Protein AF-A0A537Z588-F1 (afdb_monomer)

Sequence (105 aa):
MPSAKAVHHEQLATGASAERRIVELARNRDLYMRKHHSPAAARAVRWLTAWSYALRAVAALALPGRSPRRYWRHALAALMPARGQGLREAANEYNRAQPGDRRDT

Nearest PDB structures (foldseek):
  2cpt-assembly1_A  TM=4.420E-01  e=6.098E+00  Homo sapiens
  4jyx-assembly1_G-2  TM=3.007E-01  e=8.481E+00  Paraglaciecola sp. T6c

Secondary structure (DSSP, 8-state):
-----------SSSSTTHHHHHHHHHHHHHHHHHHHS-HHHHHHHHHHHHHHHHHHHHHTTTSTT--HHHHHHHHHHHH-TTSS--HHHHHHHHHHHS-------

Mean predicted aligned error: 7.66 Å

Structure (mmCIF, N/CA/C/O backbone):
data_AF-A0A537Z588-F1
#
_entry.id   AF-A0A537Z588-F1
#
loop_
_atom_site.group_PDB
_atom_site.id
_atom_site.type_symbol
_atom_site.label_atom_id
_atom_site.label_alt_id
_atom_site.label_comp_id
_atom_site.label_asym_id
_atom_site.label_entity_id
_atom_site.label_seq_id
_atom_site.pdbx_PDB_ins_code
_atom_site.Cartn_x
_atom_site.Cartn_y
_atom_site.Cartn_z
_atom_site.occupancy
_atom_site.B_iso_or_equiv
_atom_site.auth_seq_id
_atom_site.auth_comp_id
_atom_site.auth_asym_id
_atom_site.auth_atom_id
_atom_site.pdbx_PDB_model_num
ATOM 1 N N . MET A 1 1 ? -9.103 35.233 17.961 1.00 49.19 1 MET A N 1
ATOM 2 C CA . MET A 1 1 ? -10.084 34.422 17.205 1.00 49.19 1 MET A CA 1
ATOM 3 C C . MET A 1 1 ? -10.070 32.976 17.712 1.00 49.19 1 MET A C 1
ATOM 5 O O . MET A 1 1 ? -9.280 32.192 17.199 1.00 49.19 1 MET A O 1
ATOM 9 N N . PRO A 1 2 ? -10.867 32.594 18.728 1.00 56.62 2 PRO A N 1
ATOM 10 C CA . PRO A 1 2 ? -10.905 31.225 19.235 1.00 56.62 2 PRO A CA 1
ATOM 11 C C . PRO A 1 2 ? -12.176 30.504 18.755 1.00 56.62 2 PRO A C 1
ATOM 13 O O . PRO A 1 2 ? -13.134 30.342 19.500 1.00 56.62 2 PRO A O 1
ATOM 16 N N . SER A 1 3 ? -12.220 30.101 17.484 1.00 70.12 3 SER A N 1
ATOM 17 C CA . SER A 1 3 ? -13.265 29.190 16.971 1.00 70.12 3 SER A CA 1
ATOM 18 C C . SER A 1 3 ? -12.823 28.363 15.758 1.00 70.12 3 SER A C 1
ATOM 20 O O . SER A 1 3 ? -13.642 27.705 15.116 1.00 70.12 3 SER A O 1
ATOM 22 N N . ALA A 1 4 ? -11.526 28.350 15.440 1.00 68.12 4 ALA A N 1
ATOM 23 C CA . ALA A 1 4 ? -11.007 27.514 14.368 1.00 68.12 4 ALA A CA 1
ATOM 24 C C . ALA A 1 4 ? -11.020 26.040 14.810 1.00 68.12 4 ALA A C 1
ATOM 26 O O . ALA A 1 4 ? -10.219 25.620 15.644 1.00 68.12 4 ALA A O 1
ATOM 27 N N . LYS A 1 5 ? -11.943 25.248 14.253 1.00 66.12 5 LYS A N 1
ATOM 28 C CA . LYS A 1 5 ? -11.936 23.785 14.368 1.00 66.12 5 LYS A CA 1
ATOM 29 C C . LYS A 1 5 ? -11.074 23.208 13.249 1.00 66.12 5 LYS A C 1
ATOM 31 O O . LYS A 1 5 ? -11.424 23.318 12.078 1.00 66.12 5 LYS A O 1
ATOM 36 N N . ALA A 1 6 ? -9.968 22.564 13.609 1.00 69.94 6 ALA A N 1
ATOM 37 C CA . ALA A 1 6 ? -9.191 21.772 12.666 1.00 69.94 6 ALA A CA 1
ATOM 38 C C . ALA A 1 6 ? -9.937 20.459 12.375 1.00 69.94 6 ALA A C 1
ATOM 40 O O . ALA A 1 6 ? -9.893 19.521 13.170 1.00 69.94 6 ALA A O 1
ATOM 41 N N . VAL A 1 7 ? -10.633 20.390 11.240 1.00 65.62 7 VAL A N 1
ATOM 42 C CA . VAL A 1 7 ? -11.274 19.155 10.771 1.00 65.62 7 VAL A CA 1
ATOM 43 C C . VAL A 1 7 ? -10.285 18.410 9.878 1.00 65.62 7 VAL A C 1
ATOM 45 O O . VAL A 1 7 ? -10.042 18.784 8.734 1.00 65.62 7 VAL A O 1
ATOM 48 N N . HIS A 1 8 ? -9.676 17.351 10.411 1.00 57.00 8 HIS A N 1
ATOM 49 C CA . HIS A 1 8 ? -8.894 16.419 9.600 1.00 57.00 8 HIS A CA 1
ATOM 50 C C . HIS A 1 8 ? -9.852 15.477 8.870 1.00 57.00 8 HIS A C 1
ATOM 52 O O . HIS A 1 8 ? -10.296 14.478 9.428 1.00 57.00 8 HIS A O 1
ATOM 58 N N . HIS A 1 9 ? -10.188 15.815 7.625 1.00 64.06 9 HIS A N 1
ATOM 59 C CA . HIS A 1 9 ? -11.116 15.021 6.817 1.00 64.06 9 HIS A CA 1
ATOM 60 C C . HIS A 1 9 ? -10.563 13.630 6.476 1.00 64.06 9 HIS A C 1
ATOM 62 O O . HIS A 1 9 ? -11.305 12.655 6.517 1.00 64.06 9 HIS A O 1
ATOM 68 N N . GLU A 1 10 ? -9.260 13.513 6.208 1.00 60.34 10 GLU A N 1
ATOM 69 C CA . GLU A 1 10 ? -8.572 12.231 6.051 1.00 60.34 10 GLU A CA 1
ATOM 70 C C . GLU A 1 10 ? -7.105 12.359 6.463 1.00 60.34 10 GLU A C 1
ATOM 72 O O . GLU A 1 10 ? -6.433 13.336 6.135 1.00 60.34 10 GLU A O 1
ATOM 77 N N . GLN A 1 11 ? -6.570 11.344 7.135 1.00 64.12 11 GLN A N 1
ATOM 78 C CA . GLN A 1 11 ? -5.151 11.267 7.468 1.00 64.12 11 GLN A CA 1
ATOM 79 C C . GLN A 1 11 ? -4.431 10.356 6.467 1.00 64.12 11 GLN A C 1
ATOM 81 O O . GLN A 1 11 ? -5.021 9.464 5.860 1.00 64.12 11 GLN A O 1
ATOM 86 N N . LEU A 1 12 ? -3.114 10.525 6.306 1.00 60.00 12 LEU A N 1
ATOM 87 C CA . LEU A 1 12 ? -2.294 9.662 5.436 1.00 60.00 12 LEU A CA 1
ATOM 88 C C . LEU A 1 12 ? -2.455 8.166 5.741 1.00 60.00 12 LEU A C 1
ATOM 90 O O . LEU A 1 12 ? -2.409 7.346 4.826 1.00 60.00 12 LEU A O 1
ATOM 94 N N . ALA A 1 13 ? -2.708 7.832 7.007 1.00 56.47 13 ALA A N 1
ATOM 95 C CA . ALA A 1 13 ? -2.855 6.466 7.485 1.00 56.47 13 ALA A CA 1
ATOM 96 C C . ALA A 1 13 ? -4.297 6.070 7.858 1.00 56.47 13 ALA A C 1
ATOM 98 O O . ALA A 1 13 ? -4.521 4.894 8.122 1.00 56.47 13 ALA A O 1
ATOM 99 N N . THR A 1 14 ? -5.272 6.982 7.928 1.00 60.12 14 THR A N 1
ATOM 100 C CA . THR A 1 14 ? -6.638 6.724 8.439 1.00 60.12 14 THR A CA 1
ATOM 101 C C . THR A 1 14 ? -7.681 7.471 7.601 1.00 60.12 14 THR A C 1
ATOM 103 O O . THR A 1 14 ? -7.440 8.590 7.166 1.00 60.12 14 THR A O 1
ATOM 106 N N . GLY A 1 15 ? -8.838 6.852 7.356 1.00 73.94 15 GLY A N 1
ATOM 107 C CA . GLY A 1 15 ? -9.897 7.414 6.505 1.00 73.94 15 GLY A CA 1
ATOM 108 C C . GLY A 1 15 ? -10.379 6.431 5.438 1.00 73.94 15 GLY A C 1
ATOM 109 O O . GLY A 1 15 ? -9.851 5.319 5.328 1.00 73.94 15 GLY A O 1
ATOM 110 N N . ALA A 1 16 ? -11.383 6.838 4.660 1.00 76.75 16 ALA A N 1
ATOM 111 C CA . ALA A 1 16 ? -12.038 5.990 3.664 1.00 76.75 16 ALA A CA 1
ATOM 112 C C . ALA A 1 16 ? -11.086 5.608 2.518 1.00 76.75 16 ALA A C 1
ATOM 114 O O . ALA A 1 16 ? -11.130 4.486 2.013 1.00 76.75 16 ALA A O 1
ATOM 115 N N . SER A 1 17 ? -10.158 6.500 2.156 1.00 82.62 17 SER A N 1
ATOM 116 C CA . SER A 1 17 ? -9.179 6.247 1.091 1.00 82.62 17 SER A CA 1
ATOM 117 C C . SER A 1 17 ? -7.926 5.473 1.526 1.00 82.62 17 SER A C 1
ATOM 119 O O . SER A 1 17 ? -7.070 5.172 0.689 1.00 82.62 17 SER A O 1
ATOM 121 N N . ALA A 1 18 ? -7.792 5.110 2.809 1.00 85.69 18 ALA A N 1
ATOM 122 C CA . ALA A 1 18 ? -6.558 4.529 3.342 1.00 85.69 18 ALA A CA 1
ATOM 123 C C . ALA A 1 18 ? -6.140 3.233 2.622 1.00 85.69 18 ALA A C 1
ATOM 125 O O . ALA A 1 18 ? -4.965 3.045 2.322 1.00 85.69 18 ALA A O 1
ATOM 126 N N . GLU A 1 19 ? -7.084 2.349 2.289 1.00 89.31 19 GLU A N 1
ATOM 127 C CA . GLU A 1 19 ? -6.778 1.107 1.559 1.00 89.31 19 GLU A CA 1
ATOM 128 C C . GLU A 1 19 ? -6.306 1.379 0.130 1.00 89.31 19 GLU A C 1
ATOM 130 O O . GLU A 1 19 ? -5.315 0.802 -0.320 1.00 89.31 19 GLU A O 1
ATOM 135 N N . ARG A 1 20 ? -6.970 2.315 -0.553 1.00 91.50 20 ARG A N 1
ATOM 136 C CA . ARG A 1 20 ? -6.614 2.725 -1.915 1.00 91.50 20 ARG A CA 1
ATOM 137 C C . ARG A 1 20 ? -5.211 3.351 -1.952 1.00 91.50 20 ARG A C 1
ATOM 139 O O . ARG A 1 20 ? -4.445 3.090 -2.876 1.00 91.50 20 ARG A O 1
ATOM 146 N N . ARG A 1 21 ? -4.812 4.083 -0.903 1.00 92.06 21 ARG A N 1
ATOM 147 C CA . ARG A 1 21 ? -3.440 4.607 -0.738 1.00 92.06 21 ARG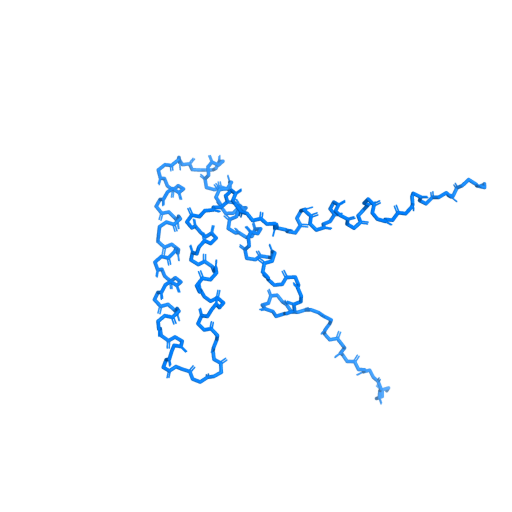 A CA 1
ATOM 148 C C . ARG A 1 21 ? -2.395 3.507 -0.571 1.00 92.06 21 ARG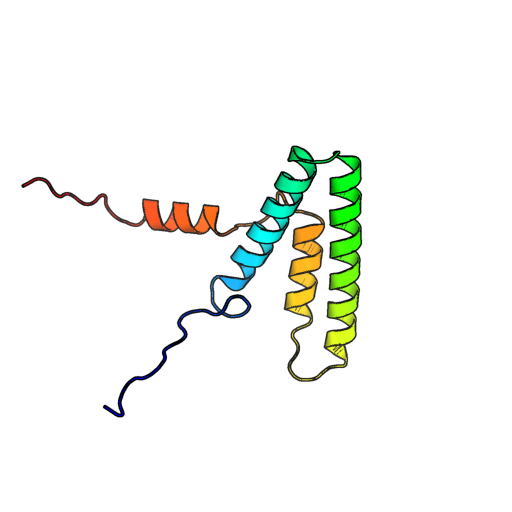 A C 1
ATOM 150 O O . ARG A 1 21 ? -1.311 3.623 -1.134 1.00 92.06 21 ARG A O 1
ATOM 157 N N . ILE A 1 22 ? -2.705 2.439 0.167 1.00 94.44 22 ILE A N 1
ATOM 158 C CA . ILE A 1 22 ? -1.797 1.289 0.326 1.00 94.44 22 ILE A CA 1
ATOM 159 C C . ILE A 1 22 ? -1.509 0.647 -1.036 1.00 94.44 22 ILE A C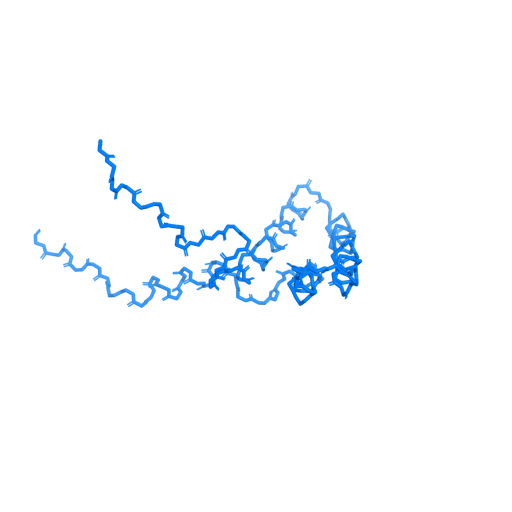 1
ATOM 161 O O . ILE A 1 22 ? -0.349 0.373 -1.352 1.00 94.44 22 ILE A O 1
ATOM 165 N N . VAL A 1 23 ? -2.556 0.441 -1.840 1.00 95.25 23 VAL A N 1
ATOM 166 C CA . VAL A 1 23 ? -2.439 -0.111 -3.196 1.00 95.25 23 VAL A CA 1
ATOM 167 C C . VAL A 1 23 ? -1.608 0.812 -4.087 1.00 95.25 23 VAL A C 1
ATOM 169 O O . VAL A 1 23 ? -0.647 0.355 -4.703 1.00 95.25 23 VAL A O 1
ATOM 172 N N . GLU A 1 24 ? -1.919 2.111 -4.111 1.00 95.75 24 GLU A N 1
ATOM 173 C CA . GLU A 1 24 ? -1.206 3.077 -4.957 1.00 95.75 24 GLU A CA 1
ATOM 174 C C . GLU A 1 24 ? 0.275 3.195 -4.575 1.00 95.75 24 GLU A C 1
ATOM 176 O O . GLU A 1 24 ? 1.149 3.199 -5.439 1.00 95.75 24 GLU A O 1
ATOM 181 N N . LEU A 1 25 ? 0.586 3.204 -3.276 1.00 95.06 25 LEU A N 1
ATOM 182 C CA . LEU A 1 25 ? 1.963 3.214 -2.789 1.00 95.06 25 LEU A CA 1
ATOM 183 C C . LEU A 1 25 ? 2.736 1.971 -3.250 1.00 95.06 25 LEU A C 1
ATOM 185 O O . LEU A 1 25 ? 3.879 2.081 -3.700 1.00 95.06 25 LEU A O 1
ATOM 189 N N . ALA A 1 26 ? 2.137 0.783 -3.125 1.00 96.31 26 ALA A N 1
ATOM 190 C CA . ALA A 1 26 ? 2.778 -0.460 -3.543 1.00 96.31 26 ALA A CA 1
ATOM 191 C C . ALA A 1 26 ? 3.016 -0.489 -5.060 1.00 96.31 26 ALA A C 1
ATOM 193 O O . ALA A 1 26 ? 4.114 -0.837 -5.498 1.00 96.31 26 ALA A O 1
ATOM 194 N N . ARG A 1 27 ? 2.023 -0.054 -5.842 1.00 96.38 27 ARG A N 1
ATOM 195 C CA . ARG A 1 27 ? 2.101 0.059 -7.301 1.00 96.38 27 ARG A CA 1
ATOM 196 C C . ARG A 1 27 ? 3.190 1.036 -7.739 1.00 96.38 27 ARG A C 1
ATOM 198 O O . ARG A 1 27 ? 4.049 0.669 -8.537 1.00 96.38 27 ARG A O 1
ATOM 205 N N . ASN A 1 28 ? 3.200 2.247 -7.186 1.00 96.38 28 ASN A N 1
ATOM 206 C CA . ASN A 1 28 ? 4.163 3.286 -7.550 1.00 96.38 28 ASN A CA 1
ATOM 207 C C . ASN A 1 28 ? 5.594 2.889 -7.202 1.00 96.38 28 ASN A C 1
ATOM 209 O O . ASN A 1 28 ? 6.501 3.110 -7.999 1.00 96.38 28 ASN A O 1
ATOM 213 N N . ARG A 1 29 ? 5.802 2.242 -6.053 1.00 96.19 29 ARG A N 1
ATOM 214 C CA . ARG A 1 29 ? 7.122 1.730 -5.678 1.00 96.19 29 ARG A CA 1
ATOM 215 C C . ARG A 1 29 ? 7.607 0.646 -6.634 1.00 96.19 29 ARG A C 1
ATOM 217 O O . ARG A 1 29 ? 8.767 0.649 -7.025 1.00 96.19 29 ARG A O 1
ATOM 224 N N . ASP A 1 30 ? 6.728 -0.261 -7.032 1.00 97.00 30 ASP A N 1
ATOM 225 C CA . ASP A 1 30 ? 7.057 -1.331 -7.970 1.00 97.00 30 ASP A CA 1
ATOM 226 C C . ASP A 1 30 ? 7.345 -0.795 -9.391 1.00 97.00 30 ASP A C 1
ATOM 228 O O . ASP A 1 30 ? 8.292 -1.240 -10.042 1.00 97.00 30 ASP A O 1
ATOM 232 N N . LEU A 1 31 ? 6.601 0.223 -9.845 1.00 95.94 31 LEU A N 1
ATOM 233 C CA . LEU A 1 31 ? 6.889 0.963 -11.082 1.00 95.94 31 LEU A CA 1
ATOM 234 C C . LEU A 1 31 ? 8.227 1.707 -11.009 1.00 95.94 31 LEU A C 1
ATOM 236 O O . LEU A 1 31 ? 9.028 1.608 -11.936 1.00 95.94 31 LEU A O 1
ATOM 240 N N . TYR A 1 32 ? 8.491 2.402 -9.901 1.00 97.38 32 TYR A N 1
ATOM 241 C CA . TYR A 1 32 ? 9.747 3.112 -9.668 1.00 97.38 32 TYR A CA 1
ATOM 242 C C . TYR A 1 32 ? 10.946 2.159 -9.729 1.00 97.38 32 TYR A C 1
ATOM 244 O O . TYR A 1 32 ? 11.891 2.407 -10.474 1.00 97.38 32 TYR A O 1
ATOM 252 N N . MET A 1 33 ? 10.874 1.027 -9.019 1.00 97.81 33 MET A N 1
ATOM 253 C CA . MET A 1 33 ? 11.950 0.033 -9.008 1.00 97.81 33 MET A CA 1
ATOM 254 C C . MET A 1 33 ? 12.200 -0.566 -10.391 1.00 97.81 33 MET A C 1
ATOM 256 O O . MET A 1 33 ? 13.347 -0.774 -10.758 1.00 97.81 33 MET A O 1
ATOM 260 N N . ARG A 1 34 ? 11.156 -0.829 -11.184 1.00 95.94 34 ARG A N 1
ATOM 261 C CA . ARG A 1 34 ? 11.342 -1.311 -12.562 1.00 95.94 34 ARG A CA 1
ATOM 262 C C . ARG A 1 34 ? 11.906 -0.254 -13.507 1.00 95.94 34 ARG A C 1
ATOM 264 O O . ARG A 1 34 ? 12.587 -0.618 -14.454 1.00 95.94 34 ARG A O 1
ATOM 271 N N . LYS A 1 35 ? 11.583 1.021 -13.282 1.00 97.12 35 LYS A N 1
ATOM 272 C CA . LYS A 1 35 ? 12.032 2.132 -14.127 1.00 97.12 35 LYS A CA 1
ATOM 273 C C . LYS A 1 35 ? 13.489 2.508 -13.862 1.00 97.12 35 LYS A C 1
ATOM 275 O O . LYS A 1 35 ? 14.214 2.807 -14.801 1.00 97.12 35 LYS A O 1
ATOM 280 N N . HIS A 1 36 ? 13.894 2.532 -12.595 1.00 98.00 36 HIS A N 1
ATOM 281 C CA . HIS A 1 36 ? 15.205 3.040 -12.175 1.00 98.00 36 HIS A CA 1
ATOM 282 C C . HIS A 1 36 ? 16.185 1.941 -11.749 1.00 98.00 36 HIS A C 1
ATOM 284 O O . HIS A 1 36 ? 17.372 2.207 -11.581 1.00 98.00 36 HIS A O 1
ATOM 290 N N . HIS A 1 37 ? 15.706 0.708 -11.594 1.00 96.06 37 HIS A N 1
ATOM 291 C CA . HIS A 1 37 ? 16.521 -0.459 -11.272 1.00 96.06 37 HIS A CA 1
ATOM 292 C C . HIS A 1 37 ? 16.111 -1.653 -12.148 1.00 96.06 37 HIS A C 1
ATOM 294 O O . HIS A 1 37 ? 15.529 -1.497 -13.218 1.00 96.06 37 HIS A O 1
ATOM 300 N N . SER A 1 38 ? 16.438 -2.871 -11.714 1.00 96.00 38 SER A N 1
ATOM 301 C CA . SER A 1 38 ? 16.146 -4.098 -12.451 1.00 96.00 38 SER A CA 1
ATOM 302 C C . SER A 1 38 ? 14.842 -4.774 -11.992 1.00 96.00 38 SER A C 1
ATOM 304 O O . SER A 1 38 ? 14.395 -4.597 -10.851 1.00 96.00 38 SER A O 1
ATOM 306 N N . PRO A 1 39 ? 14.252 -5.657 -12.822 1.00 95.44 39 PRO A N 1
ATOM 307 C CA . PRO A 1 39 ? 13.132 -6.503 -12.407 1.00 95.44 39 PRO A CA 1
ATOM 308 C C . PRO A 1 39 ? 13.448 -7.389 -11.190 1.00 95.44 39 PRO A C 1
ATOM 310 O O . PRO A 1 39 ? 12.552 -7.701 -10.404 1.00 95.44 39 PRO A O 1
ATOM 313 N N . ALA A 1 40 ? 14.708 -7.803 -11.020 1.00 97.12 40 ALA A N 1
ATOM 314 C CA . ALA A 1 40 ? 15.151 -8.563 -9.853 1.00 97.12 40 ALA A CA 1
ATOM 315 C C . ALA A 1 40 ? 15.124 -7.701 -8.581 1.00 97.12 40 ALA A C 1
ATOM 317 O O . ALA A 1 40 ? 14.562 -8.125 -7.570 1.00 97.12 40 ALA A O 1
ATOM 318 N N . ALA A 1 41 ? 15.625 -6.463 -8.655 1.00 96.56 41 ALA A N 1
ATOM 319 C CA . ALA A 1 41 ? 15.559 -5.511 -7.547 1.00 96.56 41 ALA A CA 1
ATOM 320 C C . ALA A 1 41 ? 14.104 -5.209 -7.147 1.00 96.56 41 ALA A C 1
ATOM 322 O O . ALA A 1 41 ? 13.771 -5.213 -5.962 1.00 96.56 41 ALA A O 1
ATOM 323 N N . ALA A 1 42 ? 13.206 -5.040 -8.124 1.00 97.06 42 ALA A N 1
ATOM 324 C CA . ALA A 1 42 ? 11.779 -4.866 -7.857 1.00 97.06 42 ALA A CA 1
ATOM 325 C C . ALA A 1 42 ? 11.175 -6.066 -7.100 1.00 97.06 42 ALA A C 1
ATOM 327 O O . ALA A 1 42 ? 10.448 -5.880 -6.124 1.00 97.06 42 ALA A O 1
ATOM 328 N N . ARG A 1 43 ? 11.511 -7.307 -7.489 1.00 97.38 43 ARG A N 1
ATOM 329 C CA . ARG A 1 43 ? 11.064 -8.522 -6.777 1.00 97.38 43 ARG A CA 1
ATOM 330 C C . ARG A 1 43 ? 11.597 -8.587 -5.347 1.00 97.38 43 ARG A C 1
ATOM 332 O O . ARG A 1 43 ? 10.815 -8.867 -4.441 1.00 97.38 43 ARG A O 1
ATOM 339 N N . ALA A 1 44 ? 12.879 -8.291 -5.140 1.00 97.94 44 ALA A N 1
ATOM 340 C CA . ALA A 1 44 ? 13.478 -8.268 -3.807 1.00 97.94 44 ALA A CA 1
ATOM 341 C C . ALA A 1 44 ? 12.773 -7.246 -2.902 1.00 97.94 44 ALA A C 1
ATOM 343 O O . ALA A 1 44 ? 12.350 -7.576 -1.796 1.00 97.94 44 ALA A O 1
ATOM 344 N N . VAL A 1 45 ? 12.542 -6.031 -3.404 1.00 97.62 45 VAL A N 1
ATOM 345 C CA . VAL A 1 45 ? 11.843 -4.974 -2.662 1.00 97.62 45 V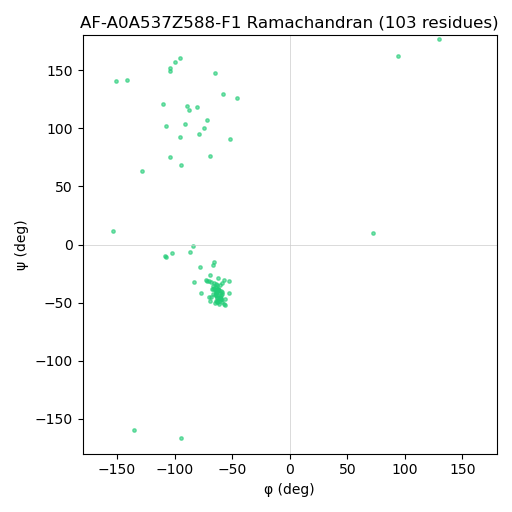AL A CA 1
ATOM 346 C C . VAL A 1 45 ? 10.396 -5.358 -2.336 1.00 97.62 45 VAL A C 1
ATOM 348 O O . VAL A 1 45 ? 9.943 -5.103 -1.215 1.00 97.62 45 VAL A O 1
ATOM 351 N N . ARG A 1 46 ? 9.670 -6.006 -3.260 1.00 97.25 46 ARG A N 1
ATOM 352 C CA . ARG A 1 46 ? 8.324 -6.552 -2.994 1.00 97.25 46 ARG A CA 1
ATOM 353 C C . ARG A 1 46 ? 8.350 -7.532 -1.826 1.00 97.25 46 ARG A C 1
ATOM 355 O O . ARG A 1 46 ? 7.588 -7.356 -0.877 1.00 97.25 46 ARG A O 1
ATOM 362 N N . TRP A 1 47 ? 9.255 -8.508 -1.877 1.00 98.31 47 TRP A N 1
ATOM 363 C CA . TRP A 1 47 ? 9.372 -9.559 -0.866 1.00 98.31 47 TRP A CA 1
ATOM 364 C C . TRP A 1 47 ? 9.786 -9.013 0.501 1.00 98.31 47 TRP A C 1
ATOM 366 O O . TRP A 1 47 ? 9.096 -9.254 1.488 1.00 98.31 47 TRP A O 1
ATOM 376 N N . LEU A 1 48 ? 10.850 -8.208 0.561 1.00 98.31 48 LEU A N 1
ATOM 377 C CA . LEU A 1 48 ? 11.340 -7.618 1.812 1.00 98.31 48 LEU A CA 1
ATOM 378 C C . LEU A 1 48 ? 10.294 -6.714 2.463 1.00 98.31 48 LEU A C 1
ATOM 380 O O . LEU A 1 48 ? 10.108 -6.728 3.680 1.00 98.31 48 LEU A O 1
ATOM 384 N N . THR A 1 49 ? 9.557 -5.954 1.652 1.00 97.81 49 THR A N 1
ATOM 385 C CA . THR A 1 49 ? 8.499 -5.101 2.193 1.00 97.81 49 THR A CA 1
ATOM 386 C C . THR A 1 49 ? 7.335 -5.927 2.707 1.00 97.81 49 THR A C 1
ATOM 388 O O . THR A 1 49 ? 6.876 -5.677 3.821 1.00 97.81 49 THR A O 1
ATOM 391 N N . ALA A 1 50 ? 6.891 -6.930 1.944 1.00 97.94 50 ALA A N 1
ATOM 392 C CA . ALA A 1 50 ? 5.842 -7.839 2.381 1.00 97.94 50 ALA A CA 1
ATOM 393 C C . ALA A 1 50 ? 6.204 -8.528 3.700 1.00 97.94 50 ALA A C 1
ATOM 395 O O . ALA A 1 50 ? 5.414 -8.491 4.641 1.00 97.94 50 ALA A O 1
ATOM 396 N N . TRP A 1 51 ? 7.428 -9.047 3.796 1.00 98.19 51 TRP A N 1
ATOM 397 C CA . TRP A 1 51 ? 7.975 -9.649 5.007 1.00 98.19 51 TRP A CA 1
ATOM 398 C C . TRP A 1 51 ? 7.937 -8.686 6.198 1.00 98.19 51 TRP A C 1
ATOM 400 O O . TRP A 1 51 ? 7.361 -8.991 7.241 1.00 98.19 51 TRP A O 1
ATOM 410 N N . SER A 1 52 ? 8.461 -7.470 6.029 1.00 98.00 52 SER A N 1
ATOM 411 C CA . SER A 1 52 ? 8.494 -6.471 7.104 1.00 98.00 52 SER A CA 1
ATOM 412 C C . SER A 1 52 ? 7.103 -6.040 7.591 1.00 98.00 52 SER A C 1
ATOM 414 O O . SER A 1 52 ? 6.941 -5.661 8.754 1.00 98.00 52 SER A O 1
ATOM 416 N N . TYR A 1 53 ? 6.089 -6.079 6.722 1.00 97.69 53 TYR A N 1
ATOM 417 C CA . TYR A 1 53 ? 4.705 -5.798 7.091 1.00 97.69 53 TYR A CA 1
ATOM 418 C C . TYR A 1 53 ? 4.000 -7.012 7.691 1.00 97.69 53 TYR A C 1
ATOM 420 O O . TYR A 1 53 ? 3.181 -6.830 8.588 1.00 97.69 53 TYR A O 1
ATOM 428 N N . ALA A 1 54 ? 4.341 -8.229 7.267 1.00 97.31 54 ALA A N 1
ATOM 429 C CA . ALA A 1 54 ? 3.863 -9.453 7.899 1.00 97.31 54 ALA A CA 1
ATOM 430 C C . ALA A 1 54 ? 4.327 -9.521 9.362 1.00 97.31 54 ALA A C 1
ATOM 432 O O . ALA A 1 54 ? 3.502 -9.710 10.252 1.00 97.31 54 ALA A O 1
ATOM 433 N N . LEU A 1 5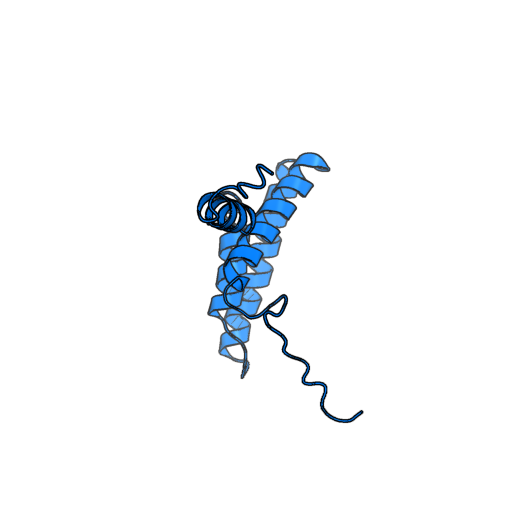5 ? 5.605 -9.226 9.631 1.00 97.94 55 LEU A N 1
ATOM 434 C CA . LEU A 1 55 ? 6.123 -9.131 11.001 1.00 97.94 55 LEU A CA 1
ATOM 435 C C . LEU A 1 55 ? 5.385 -8.069 11.828 1.00 97.94 55 LEU A C 1
ATOM 437 O O . LEU A 1 55 ? 5.014 -8.322 12.970 1.00 97.94 55 LEU A O 1
ATOM 441 N N . ARG A 1 56 ? 5.099 -6.896 11.245 1.00 96.44 56 ARG A N 1
ATOM 442 C CA . ARG A 1 56 ? 4.289 -5.857 11.909 1.00 96.44 56 ARG A CA 1
ATOM 443 C C . ARG A 1 56 ? 2.851 -6.305 12.163 1.00 96.44 56 ARG A C 1
ATOM 445 O O . ARG A 1 56 ? 2.288 -5.935 13.186 1.00 96.44 56 ARG A O 1
ATOM 452 N N . ALA A 1 57 ? 2.258 -7.080 11.257 1.00 96.38 57 ALA A N 1
ATOM 453 C CA . ALA A 1 57 ? 0.918 -7.629 11.435 1.00 96.38 57 ALA A CA 1
ATOM 454 C C . ALA A 1 57 ? 0.879 -8.613 12.608 1.00 96.38 57 ALA A C 1
ATOM 456 O O . ALA A 1 57 ? -0.021 -8.513 13.436 1.00 96.38 57 ALA A O 1
ATOM 457 N N . VAL A 1 58 ? 1.883 -9.488 12.716 1.00 97.19 58 VAL A N 1
ATOM 458 C CA . VAL A 1 58 ? 2.033 -10.418 13.843 1.00 97.19 58 VAL A CA 1
ATOM 459 C C . VAL A 1 58 ? 2.270 -9.656 15.148 1.00 97.19 58 VAL A C 1
ATOM 461 O O . VAL A 1 58 ? 1.549 -9.872 16.114 1.00 97.19 58 VAL A O 1
ATOM 464 N N . ALA A 1 59 ? 3.198 -8.696 15.172 1.00 96.69 59 ALA A N 1
ATOM 465 C CA . ALA A 1 59 ? 3.465 -7.884 16.362 1.00 96.69 59 ALA A CA 1
ATOM 466 C C . ALA A 1 59 ? 2.232 -7.083 16.823 1.00 96.69 59 ALA A C 1
ATOM 468 O O . ALA A 1 59 ? 2.000 -6.918 18.018 1.00 96.69 59 ALA A O 1
ATOM 469 N N . ALA A 1 60 ? 1.403 -6.615 15.884 1.00 95.44 60 ALA A N 1
ATOM 470 C CA . ALA A 1 60 ? 0.172 -5.893 16.190 1.00 95.44 60 ALA A CA 1
ATOM 471 C C . ALA A 1 60 ? -0.889 -6.748 16.900 1.00 95.44 60 ALA A C 1
ATOM 473 O O . ALA A 1 60 ? -1.821 -6.174 17.452 1.00 95.44 60 ALA A O 1
ATOM 474 N N . LEU A 1 61 ? -0.766 -8.081 16.906 1.00 94.88 61 LEU A N 1
ATOM 475 C CA . LEU A 1 61 ? -1.641 -8.955 17.697 1.00 94.88 61 LEU A CA 1
ATOM 476 C C . LEU A 1 61 ? -1.380 -8.817 19.203 1.00 94.88 61 LEU A C 1
ATOM 478 O O . LEU A 1 61 ? -2.289 -9.036 19.994 1.00 94.88 61 LEU A O 1
ATOM 482 N N . ALA A 1 62 ? -0.162 -8.430 19.591 1.00 95.06 62 ALA A N 1
ATOM 483 C CA . ALA A 1 62 ? 0.247 -8.274 20.986 1.00 95.06 62 ALA A CA 1
ATOM 484 C C . ALA A 1 62 ? 0.282 -6.806 21.458 1.00 95.06 62 ALA A C 1
ATOM 486 O O . ALA A 1 62 ? 0.492 -6.546 22.639 1.00 95.06 62 ALA A O 1
ATOM 487 N N . LEU A 1 63 ? 0.100 -5.835 20.553 1.00 92.44 63 LEU A N 1
ATOM 488 C CA . LEU A 1 63 ? 0.231 -4.405 20.850 1.00 92.44 63 LEU A CA 1
ATOM 489 C C . LEU A 1 63 ? -1.136 -3.697 20.822 1.00 92.44 63 LEU A C 1
ATOM 491 O O . LEU A 1 63 ? -1.779 -3.666 19.767 1.00 92.44 63 LEU A O 1
ATOM 495 N N . PRO A 1 64 ? -1.570 -3.061 21.927 1.00 90.19 64 PRO A N 1
ATOM 496 C CA . PRO A 1 64 ? -2.860 -2.381 21.984 1.00 90.19 64 PRO A CA 1
ATOM 497 C C . PRO A 1 64 ? -2.928 -1.186 21.020 1.00 90.19 64 PRO A C 1
ATOM 499 O O . PRO A 1 64 ? -1.934 -0.513 20.738 1.00 90.19 64 PRO A O 1
ATOM 502 N N . GLY A 1 65 ? -4.124 -0.924 20.484 1.00 87.00 65 GLY A N 1
ATOM 503 C CA . GLY A 1 65 ? -4.379 0.205 19.578 1.00 87.00 65 GLY A CA 1
ATOM 504 C C . GLY A 1 65 ? -3.781 0.062 18.169 1.00 87.00 65 GLY A C 1
ATOM 505 O O . GLY A 1 65 ? -3.779 1.023 17.395 1.00 87.00 65 GLY A O 1
ATOM 506 N N . ARG A 1 66 ? -3.262 -1.117 17.801 1.00 87.69 66 ARG A N 1
ATOM 507 C CA . ARG A 1 66 ? -2.775 -1.422 16.447 1.00 87.69 66 ARG A CA 1
ATOM 508 C C . ARG A 1 66 ? -3.772 -2.300 15.699 1.00 87.69 66 ARG A C 1
ATOM 510 O O . ARG A 1 66 ? -4.484 -3.096 16.290 1.00 87.69 66 ARG A O 1
ATOM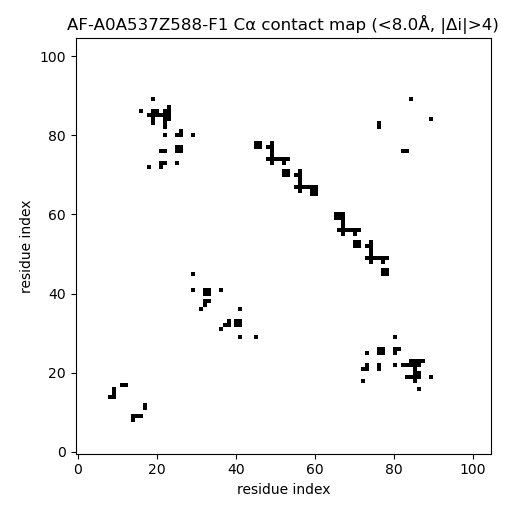 517 N N . SER A 1 67 ? -3.829 -2.147 14.374 1.00 89.88 67 SER A N 1
ATOM 518 C CA . SER A 1 67 ? -4.687 -2.970 13.512 1.00 89.88 67 SER A CA 1
ATOM 519 C C . SER A 1 67 ? -3.843 -3.965 12.699 1.00 89.88 67 SER A C 1
ATOM 521 O O . SER A 1 67 ? -3.270 -3.581 11.675 1.00 89.88 67 SER A O 1
ATOM 523 N N . PRO A 1 68 ? -3.790 -5.256 13.087 1.00 93.12 68 PRO A N 1
ATOM 524 C CA . PRO A 1 68 ? -3.089 -6.303 12.334 1.00 93.12 68 PRO A CA 1
ATOM 525 C C . PRO A 1 68 ? -3.522 -6.353 10.867 1.00 93.12 68 PRO A C 1
ATOM 527 O O . PRO A 1 68 ? -2.697 -6.407 9.954 1.00 93.12 68 PRO A O 1
ATOM 530 N N . ARG A 1 69 ? -4.835 -6.215 10.631 1.00 93.06 69 ARG A N 1
ATOM 531 C CA . ARG A 1 69 ? -5.445 -6.231 9.295 1.00 93.06 69 ARG A CA 1
ATOM 532 C C . ARG A 1 69 ? -4.888 -5.145 8.375 1.00 93.06 69 ARG A C 1
ATOM 534 O O . ARG A 1 69 ? -4.770 -5.364 7.172 1.00 93.06 69 ARG A O 1
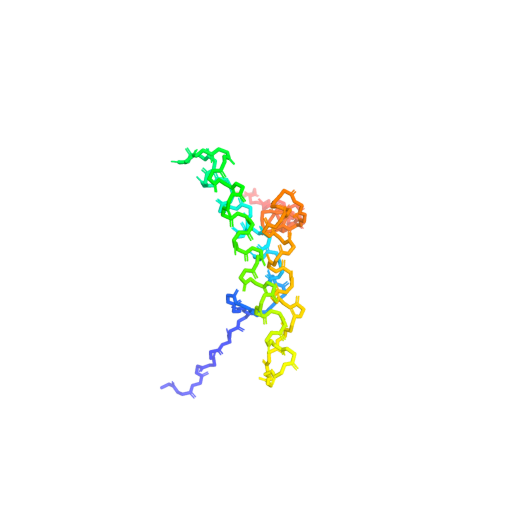ATOM 541 N N . ARG A 1 70 ? -4.523 -3.978 8.915 1.00 92.06 70 ARG A N 1
ATOM 542 C CA . ARG A 1 70 ? -3.929 -2.897 8.120 1.00 92.06 70 ARG A CA 1
ATOM 543 C C . ARG A 1 70 ? -2.531 -3.273 7.645 1.00 92.06 70 ARG A C 1
ATOM 545 O O . ARG A 1 70 ? -2.251 -3.143 6.458 1.00 92.06 70 ARG A O 1
ATOM 552 N N . TYR A 1 71 ? -1.674 -3.765 8.537 1.00 94.31 71 TYR A N 1
ATOM 553 C CA . TYR A 1 71 ? -0.330 -4.210 8.159 1.00 94.31 71 TYR A CA 1
ATOM 554 C C . TYR A 1 71 ? -0.381 -5.382 7.179 1.00 94.31 71 TYR A C 1
ATOM 556 O O . TYR A 1 71 ? 0.357 -5.394 6.197 1.00 94.31 71 TYR A O 1
ATOM 564 N N . TRP A 1 72 ? -1.328 -6.301 7.367 1.00 95.81 72 TRP A N 1
ATOM 565 C CA . TRP A 1 72 ? -1.544 -7.397 6.429 1.00 95.81 72 TRP A CA 1
ATOM 566 C C . TRP A 1 72 ? -1.891 -6.913 5.015 1.00 95.81 72 TRP A C 1
ATOM 568 O O . TRP A 1 72 ? -1.353 -7.417 4.031 1.00 95.81 72 TRP A O 1
ATOM 578 N N . ARG A 1 73 ? -2.713 -5.865 4.884 1.00 95.00 73 ARG A N 1
ATOM 579 C CA . ARG A 1 73 ? -3.014 -5.263 3.574 1.00 95.00 73 ARG A CA 1
ATOM 580 C C . ARG A 1 73 ? -1.784 -4.683 2.886 1.00 95.00 73 ARG A C 1
ATOM 582 O O . ARG A 1 73 ? -1.655 -4.842 1.676 1.00 95.00 73 ARG A O 1
ATOM 589 N N . HIS A 1 74 ? -0.864 -4.067 3.630 1.00 96.12 74 HIS A N 1
ATOM 590 C CA . HIS A 1 74 ? 0.413 -3.635 3.056 1.00 96.12 74 HIS A CA 1
ATOM 591 C C . HIS A 1 74 ? 1.239 -4.818 2.541 1.00 96.12 74 HIS A C 1
ATOM 593 O O . HIS A 1 74 ? 1.845 -4.711 1.474 1.00 96.12 74 HIS A O 1
ATOM 599 N N . ALA A 1 75 ? 1.242 -5.944 3.263 1.00 96.94 75 ALA A N 1
ATOM 600 C CA . ALA A 1 75 ? 1.948 -7.143 2.828 1.00 96.94 75 ALA A CA 1
ATOM 601 C C . ALA A 1 75 ? 1.371 -7.690 1.513 1.00 96.94 75 ALA A C 1
ATOM 603 O O . ALA A 1 75 ? 2.111 -7.895 0.550 1.00 96.94 75 ALA A O 1
ATOM 604 N N . LEU A 1 76 ? 0.044 -7.830 1.431 1.00 96.75 76 LEU A N 1
ATOM 605 C CA . LEU A 1 76 ? -0.631 -8.293 0.216 1.00 96.75 76 LEU A CA 1
ATOM 606 C C . LEU A 1 76 ? -0.431 -7.338 -0.968 1.00 96.75 76 LEU A C 1
ATOM 608 O O . LEU A 1 76 ? -0.124 -7.794 -2.070 1.00 96.75 76 LEU A O 1
ATOM 612 N N . ALA A 1 77 ? -0.548 -6.026 -0.750 1.00 96.44 77 ALA A N 1
ATOM 613 C CA . ALA A 1 77 ? -0.331 -5.030 -1.797 1.00 96.44 77 ALA A CA 1
ATOM 614 C C . ALA A 1 77 ? 1.116 -5.051 -2.317 1.00 96.44 77 ALA A C 1
ATOM 616 O O . ALA A 1 77 ? 1.339 -4.945 -3.520 1.00 96.44 77 ALA A O 1
ATOM 617 N N . ALA A 1 78 ? 2.107 -5.253 -1.440 1.00 96.69 78 ALA A N 1
ATOM 618 C CA . ALA A 1 78 ? 3.505 -5.396 -1.847 1.00 96.69 78 ALA A CA 1
ATOM 619 C C . ALA A 1 78 ? 3.754 -6.678 -2.665 1.00 96.69 78 ALA A C 1
ATOM 621 O O . ALA A 1 78 ? 4.519 -6.652 -3.631 1.00 96.69 78 ALA A O 1
ATOM 622 N N . LEU A 1 79 ? 3.103 -7.794 -2.320 1.00 96.69 79 LEU A N 1
ATOM 623 C CA . LEU A 1 79 ? 3.211 -9.040 -3.087 1.00 96.69 79 LEU A CA 1
ATOM 624 C C . LEU A 1 79 ? 2.480 -8.971 -4.427 1.00 96.69 79 LEU A C 1
ATOM 626 O O . LEU A 1 79 ? 2.932 -9.592 -5.386 1.00 96.69 79 LEU A O 1
ATOM 630 N N . MET A 1 80 ? 1.387 -8.215 -4.526 1.00 94.88 80 MET A N 1
ATOM 631 C CA . MET A 1 80 ? 0.546 -8.127 -5.723 1.00 94.88 80 MET A CA 1
ATOM 632 C C . MET A 1 80 ? 0.310 -6.666 -6.160 1.00 94.88 80 MET A C 1
ATOM 634 O O . MET A 1 80 ? -0.835 -6.221 -6.204 1.00 94.88 80 MET A O 1
ATOM 638 N N . PRO A 1 81 ? 1.362 -5.920 -6.545 1.00 91.06 81 PRO A N 1
ATOM 639 C CA . PRO A 1 81 ? 1.288 -4.472 -6.796 1.00 91.06 81 PRO A CA 1
ATOM 640 C C . PRO A 1 81 ? 0.428 -4.077 -8.009 1.00 91.06 81 PRO A C 1
ATOM 642 O O . PRO A 1 81 ? 0.017 -2.927 -8.135 1.00 91.06 81 PRO A O 1
ATOM 645 N N . ALA A 1 82 ? 0.137 -5.026 -8.902 1.00 90.56 82 ALA A N 1
ATOM 646 C CA . ALA A 1 82 ? -0.757 -4.827 -10.042 1.00 90.56 82 ALA A CA 1
ATOM 647 C C . ALA A 1 82 ? -2.244 -5.066 -9.710 1.00 90.56 82 ALA A C 1
ATOM 649 O O . ALA A 1 82 ? -3.096 -4.846 -10.565 1.00 90.56 82 ALA A O 1
ATOM 650 N N . ARG A 1 83 ? -2.572 -5.547 -8.502 1.00 90.06 83 ARG A N 1
ATOM 651 C CA . ARG A 1 83 ? -3.947 -5.870 -8.094 1.00 90.06 83 ARG A CA 1
ATOM 652 C C . ARG A 1 83 ? -4.517 -4.806 -7.157 1.00 90.06 83 ARG A C 1
ATOM 654 O O . ARG A 1 83 ? -3.795 -4.196 -6.376 1.00 90.06 83 ARG A O 1
ATOM 661 N N . GLY A 1 84 ? -5.840 -4.661 -7.198 1.00 88.69 84 GLY A N 1
ATOM 662 C CA . GLY A 1 84 ? -6.598 -3.757 -6.333 1.00 88.69 84 GLY A CA 1
ATOM 663 C C . GLY A 1 84 ? -6.853 -2.379 -6.948 1.00 88.69 84 GLY A C 1
ATOM 664 O O . GLY A 1 84 ? -6.196 -1.969 -7.906 1.00 88.69 84 GLY A O 1
ATOM 665 N N . GLN A 1 85 ? -7.828 -1.673 -6.374 1.00 90.94 85 GLN A N 1
ATOM 666 C CA . GLN A 1 85 ? -8.171 -0.300 -6.740 1.00 90.94 85 GLN A CA 1
ATOM 667 C C . GLN A 1 85 ? -7.341 0.675 -5.901 1.00 90.94 85 GLN A C 1
ATOM 669 O O . GLN A 1 85 ? -7.409 0.663 -4.671 1.00 90.94 85 GLN A O 1
ATOM 674 N N . GLY A 1 86 ? -6.542 1.492 -6.574 1.00 90.88 86 GLY A N 1
ATOM 675 C CA . GLY A 1 86 ? -5.753 2.564 -5.991 1.00 90.88 86 GLY A CA 1
ATOM 676 C C . GLY A 1 86 ? -6.474 3.908 -6.054 1.00 90.88 86 GLY A C 1
ATOM 677 O O . GLY A 1 86 ? -7.677 4.001 -6.312 1.00 90.88 86 GLY A O 1
ATOM 678 N N . LEU A 1 87 ? -5.720 4.974 -5.808 1.00 91.56 87 LEU A N 1
ATOM 679 C CA . LEU A 1 87 ? -6.227 6.340 -5.902 1.00 91.56 87 LEU A CA 1
ATOM 680 C C . LEU A 1 87 ? -6.535 6.730 -7.344 1.00 91.56 87 LEU A C 1
ATOM 682 O O . LEU A 1 87 ? -7.479 7.479 -7.579 1.00 91.56 87 LEU A O 1
ATOM 686 N N . ARG A 1 88 ? -5.775 6.206 -8.311 1.00 90.50 88 ARG A N 1
ATOM 687 C CA . ARG A 1 88 ? -6.029 6.479 -9.728 1.00 90.50 88 ARG A CA 1
ATOM 688 C C . ARG A 1 88 ? -7.421 6.012 -10.148 1.00 90.50 88 ARG A C 1
ATOM 690 O O . ARG A 1 88 ? -8.155 6.746 -10.799 1.00 90.50 88 ARG A O 1
ATOM 697 N N . GLU A 1 89 ? -7.794 4.798 -9.753 1.00 92.50 89 GLU A N 1
ATOM 698 C CA . GLU A 1 89 ? -9.112 4.241 -10.055 1.00 92.50 89 GLU A CA 1
ATOM 699 C C . GLU A 1 89 ? -10.227 5.063 -9.381 1.00 92.50 89 GLU A C 1
ATOM 701 O O . GLU A 1 89 ? -11.216 5.392 -10.032 1.00 92.50 89 GLU A O 1
ATOM 706 N N . ALA A 1 90 ? -10.016 5.496 -8.132 1.00 90.25 90 ALA A N 1
ATOM 707 C CA . ALA A 1 90 ? -10.939 6.380 -7.417 1.00 90.25 90 ALA A CA 1
ATOM 708 C C . ALA A 1 90 ? -11.148 7.731 -8.114 1.00 90.25 90 ALA A C 1
ATOM 710 O O . ALA A 1 90 ? -12.277 8.195 -8.244 1.00 90.25 90 ALA A O 1
ATOM 711 N N . ALA A 1 91 ? -10.061 8.360 -8.566 1.00 89.31 91 ALA A N 1
ATOM 712 C CA . ALA A 1 91 ? -10.121 9.631 -9.276 1.00 89.31 91 ALA A CA 1
ATOM 713 C C . ALA A 1 91 ? -10.881 9.485 -10.602 1.00 89.31 91 ALA A C 1
ATOM 715 O O . ALA A 1 91 ? -11.710 10.324 -10.936 1.00 89.31 91 ALA A O 1
ATOM 716 N N . ASN A 1 92 ? -10.668 8.383 -11.325 1.00 91.75 92 ASN A N 1
ATOM 717 C CA . ASN A 1 92 ? -11.387 8.102 -12.567 1.00 91.75 92 ASN A CA 1
ATOM 718 C C . ASN A 1 92 ? -12.886 7.842 -12.342 1.00 91.75 92 ASN A C 1
ATOM 720 O O . ASN A 1 92 ? -13.704 8.198 -13.187 1.00 91.75 92 ASN A O 1
ATOM 724 N N . GLU A 1 93 ? -13.267 7.191 -11.241 1.00 91.31 93 GLU A N 1
ATOM 725 C CA . GLU A 1 93 ? -14.673 7.041 -10.837 1.00 91.31 93 GLU A CA 1
ATOM 726 C C . GLU A 1 93 ? -15.301 8.401 -10.529 1.00 91.31 93 GLU A C 1
ATOM 728 O O . GLU A 1 93 ? -16.344 8.731 -11.088 1.00 91.31 93 GLU A O 1
ATOM 733 N N . TYR A 1 94 ? -14.628 9.210 -9.710 1.00 87.62 94 TYR A N 1
ATOM 734 C CA . TYR A 1 94 ? -15.088 10.544 -9.340 1.00 87.62 94 TYR A CA 1
ATOM 735 C C . TYR A 1 94 ? -15.248 11.466 -10.558 1.00 87.62 94 TYR A C 1
ATOM 737 O O . TYR A 1 94 ? -16.299 12.072 -10.737 1.00 87.62 94 TYR A O 1
ATOM 745 N N . ASN A 1 95 ? -14.253 11.512 -11.448 1.00 89.75 95 ASN A N 1
ATOM 746 C CA . ASN A 1 95 ? -14.291 12.347 -12.651 1.00 89.75 95 ASN A CA 1
ATOM 747 C C . ASN A 1 95 ? -15.397 11.931 -13.628 1.00 89.75 95 ASN A C 1
ATOM 749 O O . ASN A 1 95 ? -15.980 12.792 -14.272 1.00 89.75 95 ASN A O 1
ATOM 753 N N . ARG A 1 96 ? -15.710 10.631 -13.731 1.00 89.81 96 ARG A N 1
ATOM 754 C CA . ARG A 1 96 ? -16.840 10.147 -14.545 1.00 89.81 96 ARG A CA 1
ATOM 755 C C . ARG A 1 96 ? -18.197 10.448 -13.914 1.00 89.81 96 ARG A C 1
ATOM 757 O O . ARG A 1 96 ? -19.175 10.591 -14.637 1.00 89.81 96 ARG A O 1
ATOM 764 N N . ALA A 1 97 ? -18.262 10.484 -12.584 1.00 87.94 97 ALA A N 1
ATOM 765 C CA . ALA A 1 97 ? -19.486 10.770 -11.843 1.00 87.94 97 ALA A CA 1
ATOM 766 C C . ALA A 1 97 ? -19.830 12.266 -11.815 1.00 87.94 97 ALA A C 1
ATOM 768 O O . ALA A 1 97 ? -20.980 12.617 -11.559 1.00 87.94 97 ALA A O 1
ATOM 769 N N . GLN A 1 98 ? -18.862 13.147 -12.081 1.00 79.50 98 GLN A N 1
ATOM 770 C CA . GLN A 1 98 ? -19.134 14.566 -12.258 1.00 79.50 98 GLN A CA 1
ATOM 771 C C . GLN A 1 98 ? -19.649 14.812 -13.683 1.00 79.50 98 GLN A C 1
ATOM 773 O O . GLN A 1 98 ? -18.919 14.542 -14.640 1.00 79.50 98 GLN A O 1
ATOM 778 N N . PRO A 1 99 ? -20.885 15.316 -13.867 1.00 65.38 99 PRO A N 1
ATOM 779 C CA . PRO A 1 99 ? -21.303 15.803 -15.171 1.00 65.38 99 PRO A CA 1
ATOM 780 C C . PRO A 1 99 ? -20.330 16.906 -15.581 1.00 65.38 99 PRO A C 1
ATOM 782 O O . PRO A 1 99 ? -20.035 17.793 -14.779 1.00 65.38 99 PRO A O 1
ATOM 785 N N . GLY A 1 100 ? -19.800 16.806 -16.804 1.00 62.75 100 GLY A N 1
ATOM 786 C CA . GLY A 1 100 ? -18.901 17.808 -17.364 1.00 62.75 100 GLY A CA 1
ATOM 787 C C . GLY A 1 100 ? -19.472 19.194 -17.106 1.00 62.75 100 GLY A C 1
ATOM 788 O O . GLY A 1 100 ? -20.648 19.439 -17.378 1.00 62.75 100 GLY A O 1
ATOM 789 N N . ASP A 1 101 ? -18.646 20.040 -16.504 1.00 58.91 101 ASP A N 1
ATOM 790 C CA . ASP A 1 101 ? -18.903 21.447 -16.256 1.00 58.91 101 ASP A CA 1
ATOM 791 C C . ASP A 1 101 ? -19.318 22.113 -17.576 1.00 58.91 101 ASP A C 1
ATOM 793 O O . ASP A 1 101 ? -18.481 22.528 -18.376 1.00 58.91 101 ASP A O 1
ATOM 797 N N . ARG A 1 102 ? -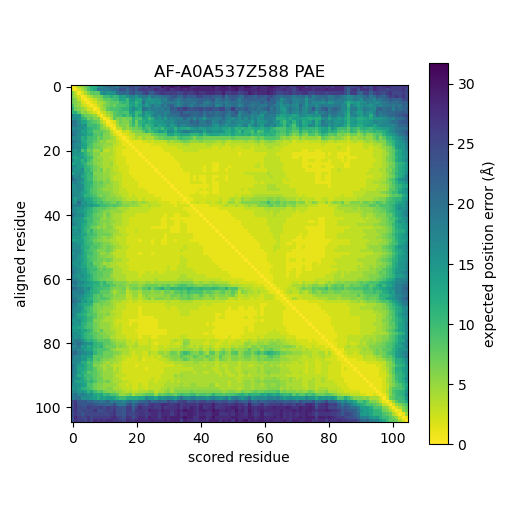20.631 22.130 -17.837 1.00 59.72 102 ARG A N 1
ATOM 798 C CA . ARG A 1 102 ? -21.285 22.916 -18.884 1.00 59.72 102 ARG A CA 1
ATOM 799 C C . ARG A 1 102 ? -21.183 24.376 -18.456 1.00 59.72 102 ARG A C 1
ATOM 801 O O . ARG A 1 102 ? -22.143 24.963 -17.967 1.00 59.72 102 ARG A O 1
ATOM 808 N N . ARG A 1 103 ? -19.994 24.949 -18.609 1.00 57.91 103 ARG A N 1
ATOM 809 C CA . ARG A 1 103 ? -19.797 26.395 -18.694 1.00 57.91 103 ARG A CA 1
ATOM 810 C C . ARG A 1 103 ? -19.766 26.784 -20.166 1.00 57.91 103 ARG A C 1
ATOM 812 O O . ARG A 1 103 ? -18.732 27.167 -20.696 1.00 57.91 103 ARG A O 1
ATOM 819 N N . ASP A 1 104 ? -20.934 26.653 -20.789 1.00 54.19 104 ASP A N 1
ATOM 820 C CA . ASP A 1 104 ? -21.279 27.364 -22.015 1.00 54.19 104 ASP A CA 1
ATOM 821 C C . ASP A 1 104 ? -22.062 28.616 -21.591 1.00 54.19 104 ASP A C 1
ATOM 823 O O . ASP A 1 104 ? -23.274 28.555 -21.374 1.00 54.19 104 ASP A O 1
ATOM 827 N N . THR A 1 105 ? -21.352 29.729 -21.409 1.00 50.19 105 THR A N 1
ATOM 828 C CA . THR A 1 105 ? -21.897 31.096 -21.481 1.00 50.19 105 THR A CA 1
ATOM 829 C C . THR A 1 105 ? -20.848 31.996 -22.097 1.00 50.19 105 THR A C 1
ATOM 831 O O . THR A 1 105 ? -19.740 32.034 -21.511 1.00 50.19 105 TH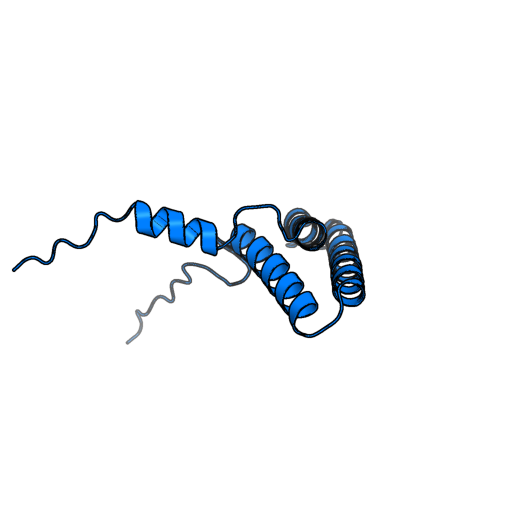R A O 1
#

Solvent-accessible surface area (backbone atoms only — not comparable to full-atom values): 5949 Å² total; per-residue (Å²): 135,93,76,85,75,88,76,79,86,62,52,94,82,42,55,92,60,31,67,20,47,44,26,37,52,27,29,51,51,47,51,47,29,47,72,79,50,45,69,65,56,27,51,51,52,23,50,56,49,16,52,60,21,44,53,49,17,59,53,22,75,81,39,89,98,50,61,30,69,59,29,40,50,47,16,52,20,30,71,38,37,90,52,80,65,23,52,69,56,50,50,53,52,51,60,69,70,45,76,77,84,81,79,85,127

Radius of gyration: 18.26 Å; Cα contacts (8 Å, |Δi|>4): 92; chains: 1; bounding box: 38×45×44 Å

pLDDT: mean 87.0, std 14.01, range [49.19, 98.31]

Foldseek 3Di:
DPDDDDDPQADCCDDPQNLLSLLVVLLVQLVVCVVPHNNVSSVVQLQVQLVVLQVVLVVQVVDPPDHSVSSNSNSVSSNPSVDDHHVVNVVVVVVVPDDPPPPPD